Protein AF-A0A5N6F9N6-F1 (afdb_monomer_lite)

Secondary structure (DSSP, 8-state):
---PPP-------------------------------------S--SSPBP-TTPPPPPPPPEEETTEE-HHHHTTS-EE-S---HHHH-PPPTT-EEPHHHHHHHHHHS-HHHHHHH-TTTS-TTS--

Radius of gyration: 28.84 Å; chains: 1; bounding box: 57×49×78 Å

Sequence (129 aa):
MLQLYENEYVEKDTHSETTAESDDEVDVDRKFRDTTELHGSTPNNSPYDIWKRGDPEGEDLKTLGRGQVDRGTIAKWKVAVKVQDPKIYGWPPKNTRLSDEWVVMAILYFNTKDRANRWPADFELNGNI

pLDDT: mean 74.4, std 22.23, range [34.75, 96.62]

Structure (mmCIF, N/CA/C/O backbone):
data_AF-A0A5N6F9N6-F1
#
_entry.id   AF-A0A5N6F9N6-F1
#
loop_
_atom_site.group_PDB
_atom_site.id
_atom_site.type_symbol
_atom_site.label_atom_id
_atom_site.label_alt_id
_atom_site.label_comp_id
_atom_site.label_asym_id
_atom_site.label_entity_id
_atom_site.label_seq_id
_atom_site.pdbx_PDB_ins_code
_atom_site.Cartn_x
_atom_site.Cartn_y
_atom_site.Cartn_z
_atom_site.occupancy
_atom_site.B_iso_or_equiv
_atom_site.auth_seq_id
_atom_site.auth_comp_id
_atom_site.auth_asym_id
_atom_site.auth_atom_id
_atom_site.pdbx_PDB_model_num
ATOM 1 N N . MET A 1 1 ? -45.394 25.417 28.282 1.00 40.88 1 MET A N 1
ATOM 2 C CA . MET A 1 1 ? -45.415 24.903 29.665 1.00 40.88 1 MET A CA 1
ATOM 3 C C . MET A 1 1 ? -45.466 23.391 29.591 1.00 40.88 1 MET A C 1
ATOM 5 O O . MET A 1 1 ? -46.435 22.865 29.066 1.00 40.88 1 MET A O 1
ATOM 9 N N . LEU A 1 2 ? -44.384 22.731 30.001 1.00 41.50 2 LEU A N 1
ATOM 10 C CA . LEU A 1 2 ? -44.249 21.276 30.074 1.00 41.50 2 LEU A CA 1
ATOM 11 C C . LEU A 1 2 ? -44.557 20.870 31.518 1.00 41.50 2 LEU A C 1
ATOM 13 O O . LEU A 1 2 ? -43.920 21.394 32.428 1.00 41.50 2 LEU A O 1
ATOM 17 N N . GLN A 1 3 ? -45.541 19.998 31.723 1.00 45.44 3 GLN A N 1
ATOM 18 C CA . GLN A 1 3 ? -45.805 19.393 33.027 1.00 45.44 3 GLN A CA 1
ATOM 19 C C . GLN A 1 3 ? -45.143 18.015 33.063 1.00 45.44 3 GLN A C 1
ATOM 21 O O . GLN A 1 3 ? -45.452 17.138 32.258 1.00 45.44 3 GLN A O 1
ATOM 26 N N . LEU A 1 4 ? -44.171 17.899 33.964 1.00 43.47 4 LEU A N 1
ATOM 27 C CA . LEU A 1 4 ? -43.468 16.683 34.349 1.00 43.47 4 LEU A CA 1
ATOM 28 C C . LEU A 1 4 ? -44.418 15.831 35.200 1.00 43.47 4 LEU A C 1
ATOM 30 O O . LEU A 1 4 ? -45.056 16.362 36.105 1.00 43.47 4 LEU A O 1
ATOM 34 N N . TYR A 1 5 ? -44.514 14.535 34.905 1.00 46.66 5 TYR A N 1
ATOM 35 C CA . TYR A 1 5 ? -45.173 13.564 35.776 1.00 46.66 5 TYR A CA 1
ATOM 36 C C . TYR A 1 5 ? -44.115 12.892 36.651 1.00 46.66 5 TYR A C 1
ATOM 38 O O . TYR A 1 5 ? -43.207 12.228 36.149 1.00 46.66 5 TYR A O 1
ATOM 46 N N . GLU A 1 6 ? -44.239 13.121 37.954 1.00 49.06 6 GLU A N 1
ATOM 47 C CA . GLU A 1 6 ? -43.503 12.463 39.028 1.00 49.06 6 GLU A CA 1
ATOM 48 C C . GLU A 1 6 ? -44.062 11.048 39.232 1.00 49.06 6 GLU A C 1
ATOM 50 O O . GLU A 1 6 ? -45.274 10.859 39.337 1.00 49.06 6 GLU A O 1
ATOM 55 N N . ASN A 1 7 ? -43.173 10.055 39.280 1.0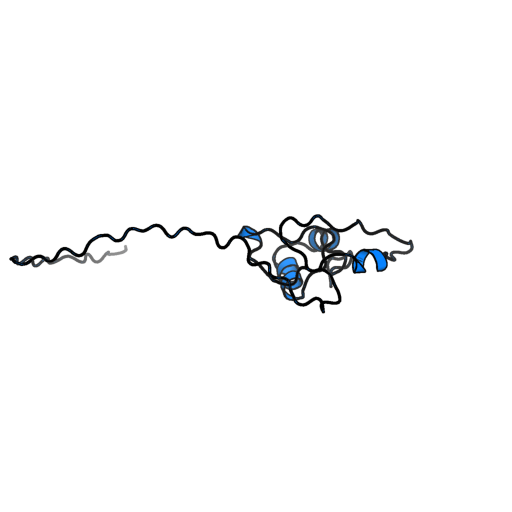0 39.19 7 ASN A N 1
ATOM 56 C CA . ASN A 1 7 ? -43.478 8.701 39.729 1.00 39.19 7 ASN A CA 1
ATOM 57 C C . ASN A 1 7 ? -42.859 8.526 41.115 1.00 39.19 7 ASN A C 1
ATOM 59 O O . ASN A 1 7 ? -41.638 8.582 41.255 1.00 39.19 7 ASN A O 1
ATOM 63 N N . GLU A 1 8 ? -43.698 8.285 42.114 1.00 41.84 8 GLU A N 1
ATOM 64 C CA . GLU A 1 8 ? -43.299 7.983 43.485 1.00 41.84 8 GLU A CA 1
ATOM 65 C C . GLU A 1 8 ? -44.156 6.810 44.008 1.00 41.84 8 GLU A C 1
ATOM 67 O O . GLU A 1 8 ? -45.267 6.598 43.514 1.00 41.84 8 GLU A O 1
ATOM 72 N N . TYR A 1 9 ? -43.636 6.110 45.027 1.00 37.31 9 TYR A N 1
ATOM 73 C CA . TYR A 1 9 ? -44.216 5.016 45.840 1.00 37.31 9 TYR A CA 1
ATOM 74 C C . TYR A 1 9 ? -44.044 3.576 45.273 1.00 37.31 9 TYR A C 1
ATOM 76 O O . TYR A 1 9 ? -44.383 3.317 44.127 1.00 37.31 9 TYR A O 1
ATOM 84 N N . VAL A 1 10 ? -43.560 2.539 45.987 1.00 43.00 10 VAL A N 1
ATOM 85 C CA . VAL A 1 10 ? -43.284 2.299 47.426 1.00 43.00 10 VAL A CA 1
ATOM 86 C C . VAL A 1 10 ? -42.362 1.082 47.609 1.00 43.00 10 VAL A C 1
ATOM 88 O O . VAL A 1 10 ? -42.544 0.059 46.950 1.00 43.00 10 VAL A O 1
ATOM 91 N N . GLU A 1 11 ? -41.433 1.191 48.561 1.00 44.66 11 GLU A N 1
ATOM 92 C CA . GLU A 1 11 ? -40.624 0.111 49.142 1.00 44.66 11 GLU A CA 1
ATOM 93 C C . GLU A 1 11 ? -41.482 -0.904 49.915 1.00 44.66 11 GLU A C 1
ATOM 95 O O . GLU A 1 11 ? -42.393 -0.540 50.661 1.00 44.66 11 GLU A O 1
ATOM 100 N N . LYS A 1 12 ? -41.149 -2.193 49.810 1.00 46.16 12 LYS A N 1
ATOM 101 C CA . LYS A 1 12 ? -41.534 -3.185 50.818 1.00 46.16 12 LYS A CA 1
ATOM 102 C C . LYS A 1 12 ? -40.319 -4.006 51.214 1.00 46.16 12 LYS A C 1
ATOM 104 O O . LYS A 1 12 ? -39.961 -4.961 50.531 1.00 46.16 12 LYS A O 1
ATOM 109 N N . ASP A 1 13 ? -39.751 -3.624 52.349 1.00 40.28 13 ASP A N 1
ATOM 110 C CA . ASP A 1 13 ? -38.926 -4.475 53.191 1.00 40.28 13 ASP A CA 1
ATOM 111 C C . ASP A 1 13 ? -39.803 -5.472 53.953 1.00 40.28 13 ASP A C 1
ATOM 113 O O . ASP A 1 13 ? -40.758 -5.087 54.630 1.00 40.28 13 ASP A O 1
ATOM 117 N N . THR A 1 14 ? -39.416 -6.745 53.916 1.00 46.00 14 THR A N 1
ATOM 118 C CA . THR A 1 14 ? -39.601 -7.680 55.033 1.00 46.00 14 THR A CA 1
ATOM 119 C C . THR A 1 14 ? -38.411 -8.639 55.067 1.00 46.00 14 THR A C 1
ATOM 121 O O . THR A 1 14 ? -38.261 -9.477 54.179 1.00 46.00 14 THR A O 1
ATOM 124 N N . HIS A 1 15 ? -37.583 -8.480 56.105 1.00 34.78 15 HIS A N 1
ATOM 125 C CA . HIS A 1 15 ? -36.636 -9.456 56.667 1.00 34.78 15 HIS A CA 1
ATOM 126 C C . HIS A 1 15 ? -37.362 -10.787 57.029 1.00 34.78 15 HIS A C 1
ATOM 128 O O . HIS A 1 15 ? -38.586 -10.788 57.144 1.00 34.78 15 HIS A O 1
ATOM 134 N N . SER A 1 16 ? -36.744 -11.965 57.208 1.00 38.62 16 SER A N 1
ATOM 135 C CA . SER A 1 16 ? -35.456 -12.291 57.842 1.00 38.62 16 SER A CA 1
ATOM 136 C C . SER A 1 16 ? -34.986 -13.725 57.497 1.00 38.62 16 SER A C 1
ATOM 138 O O . SER A 1 16 ? -35.833 -14.582 57.266 1.00 38.62 16 SER A O 1
ATOM 140 N N . GLU A 1 17 ? -33.654 -13.933 57.536 1.00 36.09 17 GLU A N 1
ATOM 141 C CA . GLU A 1 17 ? -32.869 -15.007 58.218 1.00 36.09 17 GLU A CA 1
ATOM 142 C C . GLU A 1 17 ? -33.281 -16.494 58.101 1.00 36.09 17 GLU A C 1
ATOM 144 O O . GLU A 1 17 ? -34.451 -16.829 58.186 1.00 36.09 17 GLU A O 1
ATOM 149 N N . THR A 1 18 ? -32.428 -17.526 58.056 1.00 34.75 18 THR A N 1
ATOM 150 C CA . THR A 1 18 ? -30.968 -17.805 58.116 1.00 34.75 18 THR A CA 1
ATOM 151 C C . THR A 1 18 ? -30.894 -19.338 57.851 1.00 34.75 18 THR A C 1
ATOM 153 O O . THR A 1 18 ? -31.855 -20.048 58.149 1.00 34.75 18 THR A O 1
ATOM 156 N N . THR A 1 19 ? -29.901 -19.968 57.212 1.00 35.06 19 THR A N 1
ATOM 157 C CA . THR A 1 19 ? -28.663 -20.523 57.811 1.00 35.06 19 THR A CA 1
ATOM 158 C C . THR A 1 19 ? -27.996 -21.479 56.803 1.00 35.06 19 THR A C 1
ATOM 160 O O . THR A 1 19 ? -28.702 -22.114 56.023 1.00 35.06 19 THR A O 1
ATOM 163 N N . ALA A 1 20 ? -26.682 -21.667 56.981 1.00 43.69 20 ALA A N 1
ATOM 164 C CA . ALA A 1 20 ? -25.835 -22.806 56.589 1.00 43.69 20 ALA A CA 1
ATOM 165 C C . ALA A 1 20 ? -24.995 -22.659 55.304 1.00 43.69 20 ALA A C 1
ATOM 167 O O . ALA A 1 20 ? -25.372 -23.083 54.218 1.00 43.69 20 ALA A O 1
ATOM 168 N N . GLU A 1 21 ? -23.835 -22.023 55.502 1.00 47.19 21 GLU A N 1
ATOM 169 C CA . GLU A 1 21 ? -22.488 -22.555 55.228 1.00 47.19 21 GLU A CA 1
ATOM 170 C C . GLU A 1 21 ? -22.359 -23.722 54.234 1.00 47.19 21 GLU A C 1
ATOM 172 O O . GLU A 1 21 ? -22.742 -24.855 54.520 1.00 47.19 21 GLU A O 1
ATOM 177 N N . SER A 1 22 ? -21.628 -23.463 53.151 1.00 44.75 22 SER A N 1
ATOM 178 C CA . SER A 1 22 ? -20.565 -24.363 52.704 1.00 44.75 22 SER A CA 1
ATOM 179 C C . SER A 1 22 ? -19.534 -23.552 51.924 1.00 44.75 22 SER A C 1
ATOM 181 O O . SER A 1 22 ? -19.821 -23.042 50.839 1.00 44.75 22 SER A O 1
ATOM 183 N N . ASP A 1 23 ? -18.365 -23.410 52.541 1.00 49.12 23 ASP A N 1
ATOM 184 C CA . ASP A 1 23 ? -17.126 -22.931 51.949 1.00 49.12 23 ASP A CA 1
ATOM 185 C C . ASP A 1 23 ? -16.759 -23.806 50.748 1.00 49.12 23 ASP A C 1
ATOM 187 O O . ASP A 1 23 ? -16.468 -24.989 50.914 1.00 49.12 23 ASP A O 1
ATOM 191 N N . ASP A 1 24 ? -16.738 -23.221 49.554 1.00 51.53 24 ASP A N 1
ATOM 192 C CA . ASP A 1 24 ? -15.972 -23.768 48.441 1.00 51.53 24 ASP A CA 1
ATOM 193 C C . ASP A 1 24 ? -14.906 -22.746 48.065 1.00 51.53 24 ASP A C 1
ATOM 195 O O . ASP A 1 24 ? -15.173 -21.585 47.737 1.00 51.53 24 ASP A O 1
ATOM 199 N N . GLU A 1 25 ? -13.671 -23.199 48.232 1.00 54.19 25 GLU A N 1
ATOM 200 C CA . GLU A 1 25 ? -12.467 -22.406 48.177 1.00 54.19 25 GLU A CA 1
ATOM 201 C C . GLU A 1 25 ? -12.255 -21.708 46.833 1.00 54.19 25 GLU A C 1
ATOM 203 O O . GLU A 1 25 ? -12.583 -22.182 45.744 1.00 54.19 25 GLU A O 1
ATOM 208 N N . VAL A 1 26 ? -11.639 -20.539 46.950 1.00 48.28 26 VAL A N 1
ATOM 209 C CA . VAL A 1 26 ? -11.215 -19.681 45.858 1.00 48.28 26 VAL A CA 1
ATOM 210 C C . VAL A 1 26 ? -10.026 -20.335 45.152 1.00 48.28 26 VAL A C 1
ATOM 212 O O . VAL A 1 26 ? -8.880 -20.139 45.554 1.00 48.28 26 VAL A O 1
ATOM 215 N N . ASP A 1 27 ? -10.270 -21.071 44.069 1.00 46.75 27 ASP A N 1
ATOM 216 C CA . ASP A 1 27 ? -9.188 -21.515 43.182 1.00 46.75 27 ASP A CA 1
ATOM 217 C C . ASP A 1 27 ? -8.821 -20.376 42.213 1.00 46.75 27 ASP A C 1
ATOM 219 O O . ASP A 1 27 ? -9.163 -20.347 41.027 1.00 46.75 27 ASP A O 1
ATOM 223 N N . VAL A 1 28 ? -8.160 -19.352 42.767 1.00 54.00 28 VAL A N 1
ATOM 224 C CA . VAL A 1 28 ? -7.518 -18.263 42.016 1.00 54.00 28 VAL A CA 1
ATOM 225 C C . VAL A 1 28 ? -6.165 -18.754 41.506 1.00 54.00 28 VAL A C 1
ATOM 227 O O . VAL A 1 28 ? -5.131 -18.148 41.788 1.00 54.00 28 VAL A O 1
ATOM 230 N N . ASP A 1 29 ? -6.147 -19.840 40.731 1.00 50.97 29 ASP A N 1
ATOM 231 C CA . ASP A 1 29 ? -4.928 -20.283 40.060 1.00 50.97 29 ASP A CA 1
ATOM 232 C C . ASP A 1 29 ? -4.868 -19.747 38.626 1.00 50.97 29 ASP A C 1
ATOM 234 O O . ASP A 1 29 ? -5.265 -20.339 37.621 1.00 50.97 29 ASP A O 1
ATOM 238 N N . ARG A 1 30 ? -4.376 -18.511 38.571 1.00 53.09 30 ARG A N 1
ATOM 239 C CA . ARG A 1 30 ? -3.374 -18.027 37.620 1.00 53.09 30 ARG A CA 1
ATOM 240 C C . ARG A 1 30 ? -2.960 -19.051 36.548 1.00 53.09 30 ARG A C 1
ATOM 242 O O . ARG A 1 30 ? -1.902 -19.670 36.615 1.00 53.09 30 ARG A O 1
ATOM 249 N N . LYS A 1 31 ? -3.689 -19.063 35.434 1.00 46.69 31 LYS A N 1
ATOM 250 C CA . LYS A 1 31 ? -3.143 -19.507 34.143 1.00 46.69 31 LYS A CA 1
ATOM 251 C C . LYS A 1 31 ? -3.206 -18.398 33.101 1.00 46.69 31 LYS A C 1
ATOM 253 O O . LYS A 1 31 ? -3.676 -18.570 31.986 1.00 46.69 31 LYS A O 1
ATOM 258 N N . PHE A 1 32 ? -2.591 -17.270 33.459 1.00 50.91 32 PHE A N 1
ATOM 259 C CA . PHE A 1 32 ? -1.743 -16.555 32.506 1.00 50.91 32 PHE A CA 1
ATOM 260 C C . PHE A 1 32 ? -0.622 -17.513 32.082 1.00 50.91 32 PHE A C 1
ATOM 262 O O . PHE A 1 32 ? 0.453 -17.546 32.679 1.00 50.91 32 PHE A O 1
ATOM 269 N N . ARG A 1 33 ? -0.898 -18.351 31.086 1.00 47.22 33 ARG A N 1
ATOM 270 C CA . ARG A 1 33 ? 0.140 -18.965 30.267 1.00 47.22 33 ARG A CA 1
ATOM 271 C C . ARG A 1 33 ? -0.069 -18.484 28.848 1.00 47.22 33 ARG A C 1
ATOM 273 O O . ARG A 1 33 ? -1.076 -18.799 28.224 1.00 47.22 33 ARG A O 1
ATOM 280 N N . ASP A 1 34 ? 0.892 -17.672 28.430 1.00 45.03 34 ASP A N 1
ATOM 281 C CA . ASP A 1 34 ? 1.440 -17.615 27.085 1.00 45.03 34 ASP A CA 1
ATOM 282 C C . ASP A 1 34 ? 0.788 -18.574 26.090 1.00 45.03 34 ASP A C 1
ATOM 284 O O . ASP A 1 34 ? 1.041 -19.777 26.083 1.00 45.03 34 ASP A O 1
ATOM 288 N N . THR A 1 35 ? 0.028 -17.993 25.173 1.00 40.44 35 THR A N 1
ATOM 289 C CA . THR A 1 35 ? 0.072 -18.422 23.777 1.00 40.44 35 THR A CA 1
ATOM 290 C C . THR A 1 35 ? 0.794 -17.347 22.974 1.00 40.44 35 THR A C 1
ATOM 292 O O . THR A 1 35 ? 0.268 -16.803 22.003 1.00 40.44 35 THR A O 1
ATOM 295 N N . THR A 1 36 ? 2.004 -16.992 23.408 1.00 50.59 36 THR A N 1
ATOM 296 C CA . THR A 1 36 ? 3.053 -16.702 22.436 1.00 50.59 36 THR A CA 1
ATOM 297 C C . THR A 1 36 ? 3.378 -18.021 21.727 1.00 50.59 36 THR A C 1
ATOM 299 O O . THR A 1 36 ? 3.362 -19.088 22.329 1.00 50.59 36 THR A O 1
ATOM 302 N N . GLU A 1 37 ? 3.597 -17.941 20.417 1.00 49.41 37 GLU A N 1
ATOM 303 C CA . GLU A 1 37 ? 4.010 -19.054 19.552 1.00 49.41 37 GLU A CA 1
ATOM 304 C C . GLU A 1 37 ? 2.932 -20.050 19.099 1.00 49.41 37 GLU A C 1
ATOM 306 O O . GLU A 1 37 ? 3.125 -21.264 19.106 1.00 49.41 37 GLU A O 1
ATOM 311 N N . LEU A 1 38 ? 1.865 -19.548 18.470 1.00 41.72 38 LEU A N 1
ATOM 312 C CA . LEU A 1 38 ? 1.438 -20.235 17.249 1.00 41.72 38 LEU A CA 1
ATOM 313 C C . LEU A 1 38 ? 2.420 -19.860 16.138 1.00 41.72 38 LEU A C 1
ATOM 315 O O . LEU A 1 38 ? 2.235 -18.885 15.406 1.00 41.72 38 LEU A O 1
ATOM 319 N N . HIS A 1 39 ? 3.474 -20.673 16.035 1.00 45.53 39 HIS A N 1
ATOM 320 C CA . HIS A 1 39 ? 4.170 -20.969 14.788 1.00 45.53 39 HIS A CA 1
ATOM 321 C C . HIS A 1 39 ? 3.130 -21.429 13.754 1.00 45.53 39 HIS A C 1
ATOM 323 O O . HIS A 1 39 ? 2.936 -22.611 13.487 1.00 45.53 39 HIS A O 1
ATOM 329 N N . GLY A 1 40 ? 2.418 -20.464 13.176 1.00 40.69 40 GLY A N 1
ATOM 330 C CA . GLY A 1 40 ? 1.648 -20.639 11.961 1.00 40.69 40 GLY A CA 1
ATOM 331 C C . GLY A 1 40 ? 2.618 -20.696 10.796 1.00 40.69 40 GLY A C 1
ATOM 332 O O . GLY A 1 40 ? 2.708 -19.746 10.015 1.00 40.69 40 GLY A O 1
ATOM 333 N N . SER A 1 41 ? 3.364 -21.796 10.703 1.00 51.38 41 SER A N 1
ATOM 334 C CA . SER A 1 41 ? 3.948 -22.265 9.453 1.00 51.38 41 SER A CA 1
ATOM 335 C C . SER A 1 41 ? 2.773 -22.511 8.515 1.00 51.38 41 SER A C 1
ATOM 337 O O . SER A 1 41 ? 2.150 -23.570 8.522 1.00 51.38 41 SER A O 1
ATOM 339 N N . THR A 1 42 ? 2.373 -21.468 7.794 1.00 52.12 42 THR A N 1
ATOM 340 C CA . THR A 1 42 ? 1.359 -21.578 6.751 1.00 52.12 42 THR A CA 1
ATOM 341 C C . THR A 1 42 ? 1.906 -22.569 5.722 1.00 52.12 42 THR A C 1
ATOM 343 O O . THR A 1 42 ? 3.093 -22.483 5.403 1.00 52.12 42 THR A O 1
ATOM 346 N N . PRO A 1 43 ? 1.121 -23.536 5.219 1.00 46.56 43 PRO A N 1
ATOM 347 C CA . PRO A 1 43 ? 1.600 -24.409 4.155 1.00 46.56 43 PRO A CA 1
ATOM 348 C C . PRO A 1 43 ? 2.031 -23.537 2.964 1.00 46.56 43 PRO A C 1
ATOM 350 O O . PRO A 1 43 ? 1.249 -22.730 2.464 1.00 46.56 43 PRO A O 1
ATOM 353 N N . ASN A 1 44 ? 3.302 -23.674 2.574 1.00 49.25 44 ASN A N 1
ATOM 354 C CA . ASN A 1 44 ? 4.070 -22.855 1.625 1.00 49.25 44 ASN A CA 1
ATOM 355 C C . ASN A 1 44 ? 3.580 -22.931 0.157 1.00 49.25 44 ASN A C 1
ATOM 357 O O . ASN A 1 44 ? 4.387 -23.120 -0.747 1.00 49.25 44 ASN A O 1
ATOM 361 N N . ASN A 1 45 ? 2.279 -22.792 -0.105 1.00 58.22 45 ASN A N 1
ATOM 362 C CA . ASN A 1 45 ? 1.721 -22.786 -1.466 1.00 58.22 45 ASN A CA 1
ATOM 363 C C . ASN A 1 45 ? 1.147 -21.427 -1.894 1.00 58.22 45 ASN A C 1
ATOM 365 O O . ASN A 1 45 ? 0.533 -21.327 -2.955 1.00 58.22 45 ASN A O 1
ATOM 369 N N . SER A 1 46 ? 1.341 -20.373 -1.098 1.00 58.81 46 SER A N 1
ATOM 370 C CA . SER A 1 46 ? 1.019 -19.019 -1.545 1.00 58.81 46 SER A CA 1
ATOM 371 C C . SER A 1 46 ? 2.074 -18.569 -2.564 1.00 58.81 46 SER A C 1
ATOM 373 O O . SER A 1 46 ? 3.259 -18.610 -2.237 1.00 58.81 46 SER A O 1
ATOM 375 N N . PRO A 1 47 ? 1.700 -18.108 -3.774 1.00 82.06 47 PRO A N 1
ATOM 376 C CA . PRO A 1 47 ? 2.659 -17.619 -4.770 1.00 82.06 47 PRO A CA 1
ATOM 377 C C . PRO A 1 47 ? 3.326 -16.290 -4.367 1.00 82.06 47 PRO A C 1
ATOM 379 O O . PRO A 1 47 ? 4.059 -15.697 -5.155 1.00 82.06 47 PRO A O 1
ATOM 382 N N . TYR A 1 48 ? 3.040 -15.798 -3.163 1.00 85.12 48 TYR A N 1
ATOM 383 C CA . TYR A 1 48 ? 3.529 -14.548 -2.605 1.00 85.12 48 TYR A CA 1
ATOM 384 C C . TYR A 1 48 ? 3.749 -14.669 -1.097 1.00 85.12 48 TYR A C 1
ATOM 386 O O . TYR A 1 48 ? 3.034 -15.403 -0.402 1.00 85.12 48 TYR A O 1
ATOM 394 N N . ASP A 1 49 ? 4.690 -13.872 -0.595 1.00 92.19 49 ASP A N 1
ATOM 395 C CA . ASP A 1 49 ? 4.942 -13.715 0.832 1.00 92.19 49 ASP A CA 1
ATOM 396 C C . ASP A 1 49 ? 3.825 -12.904 1.492 1.00 92.19 49 ASP A C 1
ATOM 398 O O . ASP A 1 49 ? 3.373 -11.883 0.974 1.00 92.19 49 ASP A O 1
ATOM 402 N N . ILE A 1 50 ? 3.379 -13.346 2.665 1.00 93.69 50 ILE A N 1
ATOM 403 C CA . ILE A 1 50 ? 2.310 -12.682 3.416 1.00 93.69 50 ILE A CA 1
ATOM 404 C C . ILE A 1 50 ? 2.922 -11.652 4.368 1.00 93.69 50 ILE A C 1
ATOM 406 O O . ILE A 1 50 ? 3.866 -11.955 5.102 1.00 93.69 50 ILE A O 1
ATOM 410 N N . TRP A 1 51 ? 2.357 -10.445 4.379 1.00 93.56 51 TRP A N 1
ATOM 411 C CA . TRP A 1 51 ? 2.718 -9.387 5.317 1.00 93.56 51 TRP A CA 1
ATOM 412 C C . TRP A 1 51 ? 2.291 -9.743 6.746 1.00 93.56 51 TRP A C 1
ATOM 414 O O . TRP A 1 51 ? 1.172 -10.207 6.986 1.00 93.56 51 TRP A O 1
ATOM 424 N N . LYS A 1 52 ? 3.182 -9.491 7.703 1.00 91.50 52 LYS A N 1
ATOM 425 C CA . LYS A 1 52 ? 2.970 -9.653 9.142 1.00 91.50 52 LYS A CA 1
ATOM 426 C C . LYS A 1 52 ? 3.312 -8.356 9.866 1.00 91.50 52 LYS A C 1
ATOM 428 O O . LYS A 1 52 ? 4.102 -7.537 9.407 1.00 91.50 52 LYS A O 1
ATOM 433 N N . ARG A 1 53 ? 2.732 -8.166 11.050 1.00 88.31 53 ARG A N 1
ATOM 434 C CA . ARG A 1 53 ? 3.011 -6.982 11.868 1.00 88.31 53 ARG A CA 1
ATOM 435 C C . ARG A 1 53 ? 4.501 -6.888 12.198 1.00 88.31 53 ARG A C 1
ATOM 437 O O . ARG A 1 53 ? 5.101 -7.873 12.613 1.00 88.31 53 ARG A O 1
ATOM 444 N N . GLY A 1 54 ? 5.050 -5.685 12.060 1.00 87.94 54 GLY A N 1
ATOM 445 C CA . GLY A 1 54 ? 6.474 -5.420 12.258 1.00 87.94 54 GLY A CA 1
ATOM 446 C C . GLY A 1 54 ? 7.323 -5.670 11.013 1.00 87.94 54 GLY A C 1
ATOM 447 O O . GLY A 1 54 ? 8.496 -5.307 11.022 1.00 87.94 54 GLY A O 1
ATOM 448 N N . ASP A 1 55 ? 6.749 -6.228 9.941 1.00 91.06 55 ASP A N 1
ATOM 449 C CA . ASP A 1 55 ? 7.436 -6.273 8.656 1.00 91.06 55 ASP A CA 1
ATOM 450 C C . ASP A 1 55 ? 7.710 -4.852 8.142 1.00 91.06 55 ASP A C 1
ATOM 452 O O . ASP A 1 55 ? 6.855 -3.969 8.295 1.00 91.06 55 ASP A O 1
ATOM 456 N N . PRO A 1 56 ? 8.882 -4.629 7.523 1.00 94.06 56 PRO A N 1
ATOM 457 C CA . PRO A 1 56 ? 9.232 -3.338 6.955 1.00 94.06 56 PRO A CA 1
ATOM 458 C C . PRO A 1 56 ? 8.414 -3.035 5.694 1.00 94.06 56 PRO A C 1
ATOM 460 O O . PRO A 1 56 ? 7.744 -3.900 5.127 1.00 94.06 56 PRO A O 1
ATOM 463 N N . GLU A 1 57 ? 8.520 -1.789 5.239 1.00 95.19 57 GLU A N 1
ATOM 464 C CA . GLU A 1 57 ? 8.033 -1.372 3.924 1.00 95.19 57 GLU A CA 1
ATOM 465 C C . GLU A 1 57 ? 8.778 -2.119 2.805 1.00 95.19 57 GLU A C 1
ATOM 467 O O . GLU A 1 57 ? 9.960 -2.454 2.937 1.00 95.19 57 GLU A O 1
ATOM 472 N N . GLY A 1 58 ? 8.088 -2.380 1.693 1.00 93.31 58 GLY A N 1
ATOM 473 C CA . GLY A 1 58 ? 8.719 -2.917 0.487 1.00 93.31 58 GLY A CA 1
ATOM 474 C C . GLY A 1 58 ? 9.685 -1.919 -0.166 1.00 93.31 58 GLY A C 1
ATOM 475 O O . GLY A 1 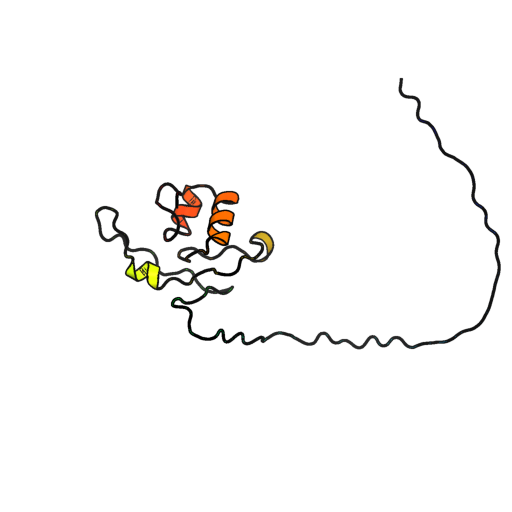58 ? 9.624 -0.716 0.091 1.00 93.31 58 GLY A O 1
ATOM 476 N N . GLU A 1 59 ? 10.564 -2.411 -1.048 1.00 93.38 59 GLU A N 1
ATOM 477 C CA . GLU A 1 59 ? 11.469 -1.553 -1.834 1.00 93.38 59 GLU A CA 1
ATOM 478 C C . GLU A 1 59 ? 10.669 -0.520 -2.638 1.00 93.38 59 GLU A C 1
ATOM 480 O O . GLU A 1 59 ? 9.647 -0.861 -3.230 1.00 93.38 59 GLU A O 1
ATOM 485 N N . ASP A 1 60 ? 11.137 0.728 -2.680 1.00 91.19 60 ASP A N 1
ATOM 486 C CA . ASP A 1 60 ? 10.485 1.780 -3.454 1.00 91.19 60 ASP A CA 1
ATOM 487 C C . ASP A 1 60 ? 10.437 1.461 -4.953 1.00 91.19 60 ASP A C 1
ATOM 489 O O . ASP A 1 60 ? 11.388 0.960 -5.559 1.00 91.19 60 ASP A O 1
ATOM 493 N N . LEU A 1 61 ? 9.313 1.822 -5.571 1.00 87.12 61 LEU A N 1
ATOM 494 C CA . LEU A 1 61 ? 9.121 1.675 -7.005 1.00 87.12 61 LEU A CA 1
ATOM 495 C C . LEU A 1 61 ? 10.122 2.508 -7.799 1.00 87.12 61 LEU A C 1
ATOM 497 O O . LEU A 1 61 ? 10.191 3.731 -7.674 1.00 87.12 61 LEU A O 1
ATOM 501 N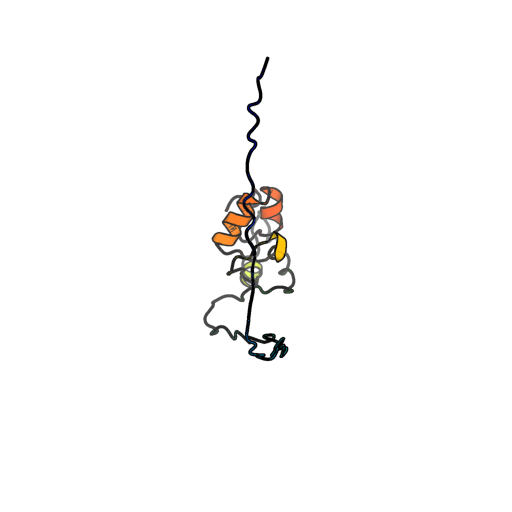 N . LYS A 1 62 ? 10.822 1.838 -8.713 1.00 83.19 62 LYS A N 1
ATOM 502 C CA . LYS A 1 62 ? 11.611 2.498 -9.751 1.00 83.19 62 LYS A CA 1
ATOM 503 C C . LYS A 1 62 ? 10.721 2.782 -10.954 1.00 83.19 62 LYS A C 1
ATOM 505 O O . LYS A 1 62 ? 10.104 1.878 -11.522 1.00 83.19 62 LYS A O 1
ATOM 510 N N . THR A 1 63 ? 10.677 4.044 -11.363 1.00 78.56 63 THR A N 1
ATOM 511 C CA . THR A 1 63 ? 10.014 4.455 -12.602 1.00 78.56 63 THR A CA 1
ATOM 512 C C . THR A 1 63 ? 10.935 4.139 -13.776 1.00 78.56 63 THR A C 1
ATOM 514 O O . THR A 1 63 ? 12.029 4.691 -13.875 1.00 78.56 63 THR A O 1
ATOM 517 N N . LEU A 1 64 ? 10.494 3.270 -14.685 1.00 77.69 64 LEU A N 1
ATOM 518 C CA . LEU A 1 64 ? 11.280 2.814 -15.842 1.00 77.69 64 LEU A CA 1
ATOM 519 C C . LEU A 1 64 ? 11.217 3.791 -17.039 1.00 77.69 64 LEU A C 1
ATOM 521 O O . LEU A 1 64 ? 11.812 3.542 -18.083 1.00 77.69 64 LEU A O 1
ATOM 525 N N . GLY A 1 65 ? 10.521 4.924 -16.881 1.00 73.69 65 GLY A N 1
ATOM 526 C CA . GLY A 1 65 ? 10.274 5.931 -17.920 1.00 73.69 65 GLY A CA 1
ATOM 527 C C . GLY A 1 65 ? 8.875 5.816 -18.540 1.00 73.69 65 GLY A C 1
ATOM 528 O O . GLY A 1 65 ? 8.221 4.784 -18.439 1.00 73.69 65 GLY A O 1
ATOM 529 N N . ARG A 1 66 ? 8.370 6.906 -19.144 1.00 73.94 66 ARG A N 1
ATOM 530 C CA . ARG A 1 66 ? 7.017 6.993 -19.756 1.00 73.94 66 ARG A CA 1
ATOM 531 C C . ARG A 1 66 ? 5.859 6.524 -18.849 1.00 73.94 66 ARG A C 1
ATOM 533 O O . ARG A 1 66 ? 4.861 6.012 -19.339 1.00 73.94 66 ARG A O 1
ATOM 540 N N . GLY A 1 67 ? 5.998 6.680 -17.531 1.00 68.19 67 GLY A N 1
ATOM 541 C CA . GLY A 1 67 ? 4.992 6.230 -16.562 1.00 68.19 67 GLY A CA 1
ATOM 542 C C . GLY A 1 67 ? 4.947 4.714 -16.339 1.00 68.19 67 GLY A C 1
ATOM 543 O O . GLY A 1 67 ? 4.066 4.243 -15.627 1.00 68.19 67 GLY A O 1
ATOM 544 N N . GLN A 1 68 ? 5.879 3.938 -16.904 1.00 73.50 68 GLN A N 1
ATOM 545 C CA . GLN A 1 68 ? 6.002 2.516 -16.590 1.00 73.50 68 GLN A CA 1
ATOM 546 C C . GLN A 1 68 ? 6.647 2.323 -15.215 1.00 73.50 68 GLN A C 1
ATOM 548 O O . GLN A 1 68 ? 7.660 2.947 -14.889 1.00 73.50 68 GLN A O 1
ATOM 553 N N . VAL A 1 69 ? 6.060 1.425 -14.429 1.00 79.56 69 VAL A N 1
ATOM 554 C CA . VAL A 1 69 ? 6.553 1.019 -13.110 1.00 79.56 69 VAL A CA 1
ATOM 555 C C . VAL A 1 69 ? 7.215 -0.352 -13.186 1.00 79.56 69 VAL A C 1
ATOM 557 O O . VAL A 1 69 ? 6.787 -1.217 -13.958 1.00 79.56 69 VAL A O 1
ATOM 560 N N . ASP A 1 70 ? 8.255 -0.558 -12.381 1.00 85.88 70 ASP A N 1
ATOM 561 C CA . ASP A 1 70 ? 8.908 -1.859 -12.265 1.00 85.88 70 ASP A CA 1
ATOM 562 C C . ASP A 1 70 ? 8.010 -2.888 -11.559 1.00 85.88 70 ASP A C 1
ATOM 564 O O . ASP A 1 70 ? 7.980 -3.010 -10.331 1.00 85.88 70 ASP A O 1
ATOM 568 N N . ARG A 1 71 ? 7.297 -3.682 -12.363 1.00 85.50 71 ARG A N 1
ATOM 569 C CA . ARG A 1 71 ? 6.445 -4.775 -11.875 1.00 85.50 71 ARG A CA 1
ATOM 570 C C . ARG A 1 71 ? 7.234 -5.889 -11.183 1.00 85.50 71 ARG A C 1
ATOM 572 O O . ARG A 1 71 ? 6.660 -6.595 -10.357 1.00 85.50 71 ARG A O 1
ATOM 579 N N . GLY A 1 72 ? 8.524 -6.046 -11.488 1.00 88.69 72 GLY A N 1
ATOM 580 C CA . GLY A 1 72 ? 9.384 -7.020 -10.816 1.00 88.69 72 GLY A CA 1
ATOM 581 C C . GLY A 1 72 ? 9.635 -6.652 -9.355 1.00 88.69 72 GLY A C 1
ATOM 582 O O . GLY A 1 72 ? 9.731 -7.540 -8.510 1.00 88.69 72 GLY A O 1
ATOM 583 N N . THR A 1 73 ? 9.681 -5.355 -9.044 1.00 90.69 73 THR A N 1
ATOM 584 C CA . THR A 1 73 ? 9.748 -4.865 -7.662 1.00 90.69 73 THR A CA 1
ATOM 585 C C . THR A 1 73 ? 8.421 -5.096 -6.936 1.00 90.69 73 THR A C 1
ATOM 587 O O . THR A 1 73 ? 8.425 -5.685 -5.857 1.00 90.69 73 THR A O 1
ATOM 590 N N . ILE A 1 74 ? 7.283 -4.773 -7.565 1.00 90.75 74 ILE A N 1
ATOM 591 C CA . ILE A 1 74 ? 5.944 -5.014 -6.985 1.00 90.75 74 ILE A CA 1
ATOM 592 C C . ILE A 1 74 ? 5.728 -6.494 -6.651 1.00 90.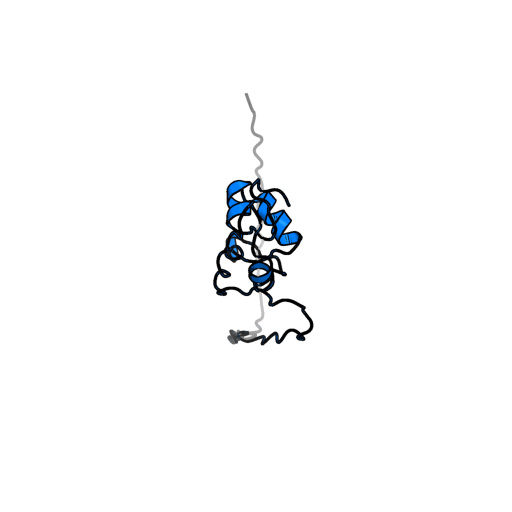75 74 ILE A C 1
ATOM 594 O O . ILE A 1 74 ? 5.176 -6.824 -5.605 1.00 90.75 74 ILE A O 1
ATOM 598 N N . ALA A 1 75 ? 6.170 -7.405 -7.521 1.00 90.31 75 ALA A N 1
ATOM 599 C CA . ALA A 1 75 ? 5.991 -8.842 -7.319 1.00 90.31 75 ALA A CA 1
ATOM 600 C C . ALA A 1 75 ? 6.692 -9.382 -6.057 1.00 90.31 75 ALA A C 1
ATOM 602 O O . ALA A 1 75 ? 6.278 -10.417 -5.541 1.00 90.31 75 ALA A O 1
ATOM 603 N N . LYS A 1 76 ? 7.723 -8.687 -5.558 1.00 91.81 76 LYS A N 1
ATOM 604 C CA . LYS A 1 76 ? 8.458 -9.052 -4.334 1.00 91.81 76 LYS A CA 1
ATOM 605 C C . LYS A 1 76 ? 7.827 -8.482 -3.067 1.00 91.81 76 LYS A C 1
ATOM 607 O O . LYS A 1 76 ? 8.222 -8.863 -1.968 1.00 91.81 76 LYS A O 1
ATOM 612 N N . TRP A 1 77 ? 6.902 -7.534 -3.196 1.00 94.62 77 TRP A N 1
ATOM 613 C CA . TRP A 1 77 ? 6.229 -6.964 -2.042 1.00 94.62 77 TRP A CA 1
ATOM 614 C C . TRP A 1 77 ? 5.319 -7.992 -1.390 1.00 94.62 77 TRP A C 1
ATOM 616 O O . TRP A 1 77 ? 4.613 -8.750 -2.061 1.00 94.62 77 TRP A O 1
ATOM 626 N N . LYS A 1 78 ? 5.319 -7.976 -0.058 1.00 95.94 78 LYS A N 1
ATOM 627 C CA . LYS A 1 78 ? 4.438 -8.823 0.735 1.00 95.94 78 LYS A CA 1
ATOM 628 C C . LYS A 1 78 ? 2.977 -8.435 0.512 1.00 95.94 78 LYS A C 1
ATOM 630 O O . LYS A 1 78 ? 2.669 -7.281 0.208 1.00 95.94 78 LYS A O 1
ATOM 635 N N . VAL A 1 79 ? 2.079 -9.397 0.695 1.00 95.94 79 VAL A N 1
ATOM 636 C CA . VAL A 1 79 ? 0.634 -9.214 0.530 1.00 95.94 79 VAL A CA 1
ATOM 637 C C . VAL A 1 79 ? -0.052 -9.193 1.893 1.00 95.94 79 VAL A C 1
ATOM 639 O O . VAL A 1 79 ? 0.071 -10.135 2.681 1.00 95.94 79 VAL A O 1
ATOM 642 N N . ALA A 1 80 ? -0.798 -8.133 2.182 1.00 95.69 80 ALA A N 1
ATOM 643 C CA . ALA A 1 80 ? -1.679 -8.044 3.335 1.00 95.69 80 ALA A CA 1
ATOM 644 C C . ALA A 1 80 ? -2.980 -8.798 3.033 1.00 95.69 80 ALA A C 1
ATOM 646 O O . ALA A 1 80 ? -3.846 -8.295 2.329 1.00 95.69 80 ALA A O 1
ATOM 647 N N . VAL A 1 81 ? -3.097 -10.024 3.550 1.00 93.25 81 VAL A N 1
ATOM 648 C CA . VAL A 1 81 ? -4.236 -10.913 3.252 1.00 93.25 81 VAL A CA 1
ATOM 649 C C . VAL A 1 81 ? -5.365 -10.763 4.270 1.00 93.25 81 VAL A C 1
ATOM 651 O O . VAL A 1 81 ? -6.524 -10.615 3.912 1.00 93.25 81 VAL A O 1
ATOM 654 N N . LYS A 1 82 ? -5.048 -10.820 5.567 1.00 89.62 82 LYS A N 1
ATOM 655 C CA . LYS A 1 82 ? -6.064 -10.796 6.625 1.00 89.62 82 LYS A CA 1
ATOM 656 C C . LYS A 1 82 ? -6.334 -9.361 7.060 1.00 89.62 82 LYS A C 1
ATOM 658 O O . LYS A 1 82 ? -5.411 -8.683 7.516 1.00 89.62 82 LYS A O 1
ATOM 663 N N . VAL A 1 83 ? -7.585 -8.919 6.969 1.00 89.12 83 VAL A N 1
ATOM 664 C CA . VAL A 1 83 ? -7.998 -7.623 7.522 1.00 89.12 83 VAL A CA 1
ATOM 665 C C . VAL A 1 83 ? -8.029 -7.683 9.043 1.00 89.12 83 VAL A C 1
ATOM 667 O O . VAL A 1 83 ? -8.506 -8.640 9.654 1.00 89.12 83 VAL A O 1
ATOM 670 N N . GLN A 1 84 ? -7.489 -6.636 9.650 1.00 87.50 84 GLN A N 1
ATOM 671 C CA . GLN A 1 84 ? -7.501 -6.371 11.084 1.00 87.50 84 GLN A CA 1
ATOM 672 C C . GLN A 1 84 ? -7.927 -4.913 11.286 1.00 87.50 84 GLN A C 1
ATOM 674 O O . GLN A 1 84 ? -7.741 -4.101 10.382 1.00 87.50 84 GLN A O 1
ATOM 679 N N . ASP A 1 85 ? -8.481 -4.574 12.455 1.00 87.44 85 ASP A N 1
ATOM 680 C CA . ASP A 1 85 ? -8.857 -3.188 12.759 1.00 87.44 85 ASP A CA 1
ATOM 681 C C . ASP A 1 85 ? -7.623 -2.267 12.663 1.00 87.44 85 ASP A C 1
ATOM 683 O O . ASP A 1 85 ? -6.707 -2.386 13.490 1.00 87.44 85 ASP A O 1
ATOM 687 N N . PRO A 1 86 ? -7.574 -1.332 11.695 1.00 88.88 86 PRO A N 1
ATOM 688 C CA . PRO A 1 86 ? -6.402 -0.492 11.493 1.00 88.88 86 PRO A CA 1
ATOM 689 C C . PRO A 1 86 ? -6.174 0.514 12.623 1.00 88.88 86 PRO A C 1
ATOM 691 O O . PRO A 1 86 ? -5.050 0.986 12.796 1.00 88.88 86 PRO A O 1
ATOM 694 N N . LYS A 1 87 ? -7.211 0.849 13.406 1.00 87.75 87 LYS A N 1
ATOM 695 C CA . LYS A 1 87 ? -7.085 1.757 14.557 1.00 87.75 87 LYS A CA 1
ATOM 696 C C . LYS A 1 87 ? -6.353 1.099 15.722 1.00 87.75 87 LYS A C 1
ATOM 698 O O . LYS A 1 87 ? -5.667 1.786 16.470 1.00 87.75 87 LYS A O 1
ATOM 703 N N . ILE A 1 88 ? -6.504 -0.216 15.865 1.00 90.94 88 ILE A N 1
ATOM 704 C CA . ILE A 1 88 ? -5.896 -0.993 16.950 1.00 90.94 88 ILE A CA 1
ATOM 705 C C . ILE A 1 88 ? -4.541 -1.546 16.509 1.00 90.94 88 ILE A C 1
ATOM 707 O O . ILE A 1 88 ? -3.571 -1.524 17.263 1.00 90.94 88 ILE A O 1
ATOM 711 N N . TYR A 1 89 ? -4.469 -2.055 15.280 1.00 88.62 89 TYR A N 1
ATOM 712 C CA . TYR A 1 89 ? -3.348 -2.872 14.824 1.00 88.62 89 TYR A CA 1
ATOM 713 C C . TYR A 1 89 ? -2.486 -2.223 13.744 1.00 88.62 89 TYR A C 1
ATOM 715 O O . TYR A 1 89 ? -1.495 -2.823 13.317 1.00 88.62 89 TYR A O 1
ATOM 723 N N . GLY A 1 90 ? -2.850 -1.013 13.326 1.00 90.19 90 GLY A N 1
ATOM 724 C CA . GLY A 1 90 ? -2.179 -0.283 12.267 1.00 90.19 90 GLY A CA 1
ATOM 725 C C . GLY A 1 90 ? -2.547 -0.775 10.869 1.00 90.19 90 GLY A C 1
ATOM 726 O O . GLY A 1 90 ? -3.109 -1.856 10.662 1.00 90.19 90 GLY A O 1
ATOM 727 N N . TRP A 1 91 ? -2.199 0.062 9.901 1.00 94.94 91 TRP A N 1
ATOM 728 C CA . TRP A 1 91 ? -2.299 -0.244 8.481 1.00 94.94 91 TRP A CA 1
ATOM 729 C C . TRP A 1 91 ? -1.077 -1.031 8.002 1.00 94.94 91 TRP A C 1
ATOM 731 O O . TRP A 1 91 ? 0.005 -0.864 8.573 1.00 94.94 91 TRP A O 1
ATOM 741 N N . PRO A 1 92 ? -1.212 -1.825 6.927 1.00 95.81 92 PRO A N 1
ATOM 742 C CA . PRO A 1 92 ? -0.059 -2.320 6.196 1.00 95.81 92 PRO A CA 1
ATOM 743 C C . PRO A 1 92 ? 0.874 -1.158 5.803 1.00 95.81 92 PRO A C 1
ATOM 745 O O . PRO A 1 92 ? 0.385 -0.067 5.481 1.00 95.81 92 PRO A O 1
ATOM 748 N N . PRO A 1 93 ? 2.200 -1.359 5.839 1.00 95.69 93 PRO A N 1
ATOM 749 C CA . PRO A 1 93 ? 3.165 -0.337 5.465 1.00 95.69 93 PRO A CA 1
ATOM 750 C C . PRO A 1 93 ? 3.021 0.079 3.998 1.00 95.69 93 PRO A C 1
ATOM 752 O O . PRO A 1 93 ? 2.357 -0.597 3.200 1.00 95.69 93 PRO A O 1
ATOM 755 N N . LYS A 1 94 ? 3.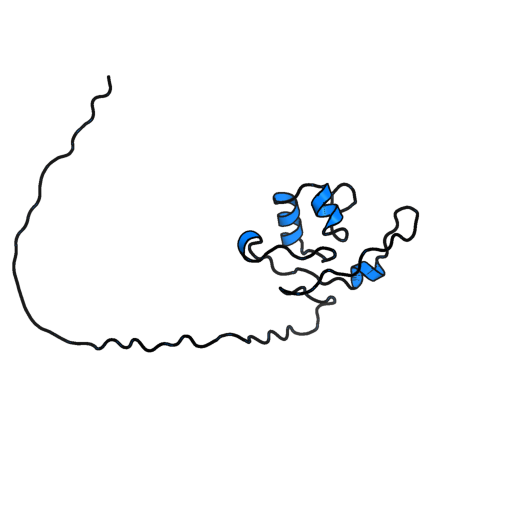693 1.174 3.627 1.00 95.81 94 LYS A N 1
ATOM 756 C CA . LYS A 1 94 ? 3.860 1.534 2.217 1.00 95.81 94 LYS A CA 1
ATOM 757 C C . LYS A 1 94 ? 4.531 0.381 1.454 1.00 95.81 94 LYS A C 1
ATOM 759 O O . LYS A 1 94 ? 5.257 -0.424 2.042 1.00 95.81 94 LYS A O 1
ATOM 764 N N . ASN A 1 95 ? 4.281 0.300 0.147 1.00 95.81 95 ASN A N 1
ATOM 765 C CA . ASN A 1 95 ? 4.873 -0.712 -0.731 1.00 95.81 95 ASN A CA 1
ATOM 766 C C . ASN A 1 95 ? 4.506 -2.146 -0.284 1.00 95.81 95 ASN A C 1
ATOM 768 O O . ASN A 1 95 ? 5.316 -3.068 -0.339 1.00 95.81 95 ASN A O 1
ATOM 772 N N . THR A 1 96 ? 3.271 -2.316 0.192 1.00 96.62 96 THR A N 1
ATOM 773 C CA . THR A 1 96 ? 2.634 -3.613 0.469 1.00 96.62 96 THR A CA 1
ATOM 774 C C . THR A 1 96 ? 1.511 -3.808 -0.542 1.00 96.62 96 THR A C 1
ATOM 776 O O . THR A 1 96 ? 0.857 -2.839 -0.915 1.00 96.62 96 THR A O 1
ATOM 779 N N . ARG A 1 97 ? 1.274 -5.039 -0.987 1.00 95.94 97 ARG A N 1
ATOM 780 C CA . ARG A 1 97 ? 0.114 -5.365 -1.827 1.00 95.94 97 ARG A CA 1
ATOM 781 C C . ARG A 1 97 ? -1.094 -5.660 -0.952 1.00 95.94 97 ARG A C 1
ATOM 783 O O . ARG A 1 97 ? -0.952 -6.349 0.060 1.00 95.94 97 ARG A O 1
ATOM 790 N N . LEU A 1 98 ? -2.267 -5.177 -1.318 1.00 96.12 98 LEU A N 1
ATOM 791 C CA . LEU A 1 98 ? -3.478 -5.331 -0.519 1.00 96.12 98 LEU A CA 1
ATOM 792 C C . LEU A 1 98 ? -4.367 -6.466 -1.048 1.00 96.12 98 LEU A C 1
ATOM 794 O O . LEU A 1 98 ? -4.411 -6.729 -2.245 1.00 96.12 98 LEU A O 1
ATOM 798 N N . SER A 1 99 ? -5.081 -7.152 -0.153 1.00 95.19 99 SER A N 1
ATOM 799 C CA . SER A 1 99 ? -6.257 -7.939 -0.547 1.00 95.19 99 SER A CA 1
ATOM 800 C C . SER A 1 99 ? -7.435 -7.021 -0.871 1.00 95.19 99 SER A C 1
ATOM 802 O O . SER A 1 99 ? -7.453 -5.861 -0.450 1.00 95.19 99 SER A O 1
ATOM 804 N N . ASP A 1 100 ? -8.456 -7.550 -1.544 1.00 94.69 100 ASP A N 1
ATOM 805 C CA . ASP A 1 100 ? -9.668 -6.801 -1.897 1.00 94.69 100 ASP A CA 1
ATOM 806 C C . ASP A 1 100 ? -10.311 -6.128 -0.674 1.00 94.69 100 ASP A C 1
ATOM 808 O O . ASP A 1 100 ? -10.701 -4.959 -0.721 1.00 94.69 100 ASP A O 1
ATOM 812 N N . GLU A 1 101 ? -10.372 -6.820 0.466 1.00 95.00 101 GLU A N 1
ATOM 813 C CA . GLU A 1 101 ? -10.946 -6.259 1.688 1.00 95.00 101 GLU A CA 1
ATOM 814 C C . GLU A 1 101 ? -10.094 -5.110 2.249 1.00 95.00 101 GLU A C 1
ATOM 816 O O . GLU A 1 101 ? -10.634 -4.106 2.722 1.00 95.00 101 GLU A O 1
ATOM 821 N N . TRP A 1 102 ? -8.764 -5.209 2.161 1.00 96.25 102 TRP A N 1
ATOM 822 C CA . TRP A 1 102 ? -7.869 -4.109 2.520 1.00 96.25 102 TRP A CA 1
ATOM 823 C C . TRP A 1 102 ? -7.984 -2.925 1.556 1.00 96.25 102 TRP A C 1
ATOM 825 O O . TRP A 1 102 ? -7.927 -1.782 2.012 1.00 96.25 102 TRP A O 1
ATOM 835 N N . VAL A 1 103 ? -8.184 -3.172 0.259 1.00 96.62 103 VAL A N 1
ATOM 836 C CA . VAL A 1 103 ? -8.420 -2.126 -0.750 1.00 96.62 103 VAL A CA 1
ATOM 837 C C . VAL A 1 103 ? -9.699 -1.353 -0.430 1.00 96.62 103 VAL A C 1
ATOM 839 O O . VAL A 1 103 ? -9.678 -0.121 -0.387 1.00 96.62 103 VAL A O 1
ATOM 842 N N . VAL A 1 104 ? -10.797 -2.052 -0.121 1.00 95.38 104 VAL A N 1
ATOM 843 C CA . VAL A 1 104 ? -12.058 -1.413 0.297 1.00 95.38 104 VAL A CA 1
ATOM 844 C C . VAL A 1 104 ? -11.842 -0.563 1.548 1.00 95.38 104 VAL A C 1
ATOM 846 O O . VAL A 1 104 ? -12.252 0.598 1.586 1.00 95.38 104 VAL A O 1
ATOM 849 N N . MET A 1 105 ? -11.139 -1.094 2.552 1.00 95.44 105 MET A N 1
ATOM 850 C CA . MET A 1 105 ? -10.789 -0.327 3.749 1.00 95.44 105 MET A CA 1
ATOM 851 C C . MET A 1 105 ? -9.954 0.912 3.392 1.00 95.44 105 MET A C 1
ATOM 853 O O . MET A 1 105 ? -10.247 2.009 3.864 1.00 95.44 105 MET A O 1
ATOM 857 N N . ALA A 1 106 ? -8.954 0.796 2.522 1.00 95.88 106 ALA A N 1
ATOM 858 C CA . ALA A 1 106 ? -8.145 1.938 2.111 1.00 95.88 106 ALA A CA 1
ATOM 859 C C . ALA A 1 106 ? -8.983 3.031 1.418 1.00 95.88 106 ALA A C 1
ATOM 861 O O . ALA A 1 106 ? -8.774 4.218 1.676 1.00 95.88 106 ALA A O 1
ATOM 862 N N . ILE A 1 107 ? -9.975 2.652 0.605 1.00 95.44 107 ILE A N 1
ATOM 863 C CA . ILE A 1 107 ? -10.909 3.593 -0.037 1.00 95.44 107 ILE A CA 1
ATOM 864 C C . ILE A 1 107 ? -11.759 4.342 0.995 1.00 95.44 107 ILE A C 1
ATOM 866 O O . ILE A 1 107 ? -11.991 5.540 0.830 1.00 95.44 107 ILE A O 1
ATOM 870 N N . LEU A 1 108 ? -12.212 3.656 2.048 1.00 93.88 108 LEU A N 1
ATOM 871 C CA . LEU A 1 108 ? -13.064 4.243 3.087 1.00 93.88 108 LEU A CA 1
ATOM 872 C C . LEU A 1 108 ? -12.312 5.210 4.010 1.00 93.88 108 LEU A C 1
ATOM 874 O O . LEU A 1 108 ? -12.899 6.182 4.483 1.00 93.88 108 LEU A O 1
ATOM 878 N N . TYR A 1 109 ? -11.034 4.941 4.289 1.00 94.50 109 TYR A N 1
ATOM 879 C CA . TYR A 1 109 ? -10.275 5.667 5.313 1.00 94.50 109 TYR A CA 1
ATOM 880 C C . TYR A 1 109 ? -9.245 6.661 4.764 1.00 94.50 109 TYR A C 1
ATOM 882 O O . TYR A 1 109 ? -8.824 7.547 5.510 1.00 94.50 109 TYR A O 1
ATOM 890 N N . PHE A 1 110 ? -8.838 6.553 3.495 1.00 95.12 110 PHE A N 1
ATOM 891 C CA . PHE A 1 110 ? -7.846 7.449 2.892 1.00 95.12 110 PHE A CA 1
ATOM 892 C C . PHE A 1 110 ? -8.386 8.189 1.672 1.00 95.12 110 PHE A C 1
ATOM 894 O O . PHE A 1 110 ? -9.166 7.669 0.871 1.00 95.12 110 PHE A O 1
ATOM 901 N N . ASN A 1 111 ? -7.884 9.412 1.486 1.00 95.69 111 ASN A N 1
ATOM 902 C CA . ASN A 1 111 ? -8.066 10.135 0.232 1.00 95.69 111 ASN A CA 1
ATOM 903 C C . ASN A 1 111 ? -7.292 9.452 -0.918 1.00 95.69 111 ASN A C 1
ATOM 905 O O . ASN A 1 111 ? -6.436 8.590 -0.707 1.00 95.69 111 ASN A O 1
ATOM 909 N N . THR A 1 112 ? -7.591 9.863 -2.150 1.00 95.12 112 THR A N 1
ATOM 910 C CA . THR A 1 112 ? -7.007 9.313 -3.385 1.00 95.12 112 THR A CA 1
ATOM 911 C C . THR A 1 112 ? -5.484 9.394 -3.432 1.00 95.12 112 THR A C 1
ATOM 913 O O . THR A 1 112 ? -4.826 8.429 -3.814 1.00 95.12 112 THR A O 1
ATOM 916 N N . LYS A 1 113 ? -4.909 10.527 -3.020 1.00 93.19 113 LYS A N 1
ATOM 917 C CA . LYS A 1 113 ? -3.462 10.761 -3.076 1.00 93.19 113 LYS A CA 1
ATOM 918 C C . LYS A 1 113 ? -2.703 9.868 -2.095 1.00 93.19 113 LYS A C 1
ATOM 920 O O . LYS A 1 113 ? -1.653 9.330 -2.442 1.00 93.19 113 LYS A O 1
ATOM 925 N N . ASP A 1 114 ? -3.228 9.703 -0.886 1.00 95.06 114 ASP A N 1
ATOM 926 C CA . ASP A 1 114 ? -2.566 8.930 0.162 1.00 95.06 114 ASP A CA 1
ATOM 927 C C . ASP A 1 114 ? -2.549 7.439 -0.166 1.00 95.06 114 ASP A C 1
ATOM 929 O O . ASP A 1 114 ? -1.511 6.795 0.001 1.00 95.06 114 ASP A O 1
ATOM 933 N N . ARG A 1 115 ? -3.655 6.896 -0.692 1.00 94.56 115 ARG A N 1
ATOM 934 C CA . ARG A 1 115 ? -3.706 5.483 -1.093 1.00 94.56 115 ARG A CA 1
ATOM 935 C C . ARG A 1 115 ? -2.841 5.187 -2.323 1.00 94.56 115 ARG A C 1
ATOM 937 O O . ARG A 1 115 ? -2.126 4.193 -2.300 1.00 94.56 115 ARG A O 1
ATOM 944 N N . ALA A 1 116 ? -2.785 6.096 -3.303 1.00 92.38 116 ALA A N 1
ATOM 945 C CA . ALA A 1 116 ? -1.872 5.992 -4.449 1.00 92.38 116 ALA A CA 1
ATOM 946 C C . ALA A 1 116 ? -0.388 6.011 -4.038 1.00 92.38 116 ALA A C 1
ATOM 948 O O . ALA A 1 116 ? 0.431 5.296 -4.606 1.00 92.38 116 ALA A O 1
ATOM 949 N N . ASN A 1 117 ? -0.024 6.821 -3.040 1.00 92.50 117 ASN A N 1
ATOM 950 C CA . ASN A 1 117 ? 1.358 6.902 -2.560 1.00 92.50 117 ASN A CA 1
ATOM 951 C C . ASN A 1 117 ? 1.745 5.701 -1.677 1.00 92.50 117 ASN A C 1
ATOM 953 O O . ASN A 1 117 ? 2.871 5.211 -1.746 1.00 92.50 117 ASN A O 1
ATOM 957 N N . ARG A 1 118 ? 0.824 5.226 -0.830 1.00 94.62 118 ARG A N 1
ATOM 958 C CA . ARG A 1 118 ? 1.086 4.108 0.090 1.00 94.62 118 ARG A CA 1
ATOM 959 C C . ARG A 1 118 ? 1.066 2.753 -0.610 1.00 94.62 118 ARG A C 1
ATOM 961 O O . ARG A 1 118 ? 1.962 1.945 -0.379 1.00 94.62 118 ARG A O 1
ATOM 968 N N . TRP A 1 119 ? 0.074 2.510 -1.460 1.00 95.19 119 TRP A N 1
ATOM 969 C CA . TRP A 1 119 ? -0.150 1.206 -2.088 1.00 95.19 119 TRP A CA 1
ATOM 970 C C . TRP A 1 119 ? -0.255 1.338 -3.611 1.00 95.19 119 TRP A C 1
ATOM 972 O O . TRP A 1 119 ? -1.291 1.037 -4.197 1.00 95.19 119 TRP A O 1
ATOM 982 N N . PRO A 1 120 ? 0.832 1.761 -4.282 1.00 92.81 120 PRO A N 1
ATOM 983 C CA . PRO A 1 120 ? 0.850 1.975 -5.734 1.00 92.81 120 PRO A CA 1
ATOM 984 C C . PRO A 1 120 ? 0.743 0.676 -6.556 1.00 92.81 120 PRO A C 1
ATOM 986 O O . PRO A 1 120 ? 0.719 0.725 -7.782 1.00 92.81 120 PRO A O 1
ATOM 989 N N . ALA A 1 121 ? 0.732 -0.493 -5.904 1.00 92.06 121 ALA A N 1
ATOM 990 C CA . ALA A 1 121 ? 0.432 -1.769 -6.550 1.00 92.06 121 ALA A CA 1
ATOM 991 C C . ALA A 1 121 ? -1.070 -1.960 -6.803 1.00 92.06 121 ALA A C 1
ATOM 993 O O . ALA A 1 121 ? -1.431 -2.653 -7.750 1.00 92.06 121 ALA A O 1
ATOM 994 N N . ASP A 1 122 ? -1.903 -1.350 -5.958 1.00 94.31 122 ASP A N 1
ATOM 995 C CA . ASP A 1 122 ? -3.356 -1.531 -5.932 1.00 94.31 122 ASP A CA 1
ATOM 996 C C . ASP A 1 122 ? -4.105 -0.243 -6.302 1.00 94.31 122 ASP A C 1
ATOM 998 O O . ASP A 1 122 ? -5.311 -0.276 -6.520 1.00 94.31 122 ASP A O 1
ATOM 1002 N N . PHE A 1 123 ? -3.400 0.894 -6.359 1.00 93.06 123 PHE A N 1
ATOM 1003 C CA . PHE A 1 123 ? -3.957 2.182 -6.750 1.00 93.06 123 PHE A CA 1
ATOM 1004 C C . PHE A 1 123 ? -3.093 2.885 -7.802 1.00 93.06 123 PHE A C 1
ATOM 1006 O O . PHE A 1 123 ? -1.890 3.082 -7.620 1.00 93.06 123 PHE A O 1
ATOM 1013 N N . GLU A 1 124 ? -3.728 3.349 -8.874 1.00 87.62 124 GLU A N 1
ATOM 1014 C CA . GLU A 1 124 ? -3.150 4.268 -9.849 1.00 87.62 124 GLU A CA 1
ATOM 1015 C C . GLU A 1 124 ? -2.799 5.630 -9.217 1.00 87.62 124 GLU A C 1
ATOM 1017 O O . GLU A 1 124 ? -3.258 5.988 -8.133 1.00 87.62 124 GLU A O 1
ATOM 1022 N N . LEU A 1 125 ? -2.049 6.471 -9.943 1.00 83.50 125 LEU A N 1
ATOM 1023 C CA . LEU A 1 125 ? -1.674 7.824 -9.494 1.00 83.50 125 LEU A CA 1
ATOM 1024 C C . LEU A 1 125 ? -2.873 8.735 -9.168 1.00 83.50 125 LEU A C 1
ATOM 1026 O O . LEU A 1 125 ? -2.733 9.688 -8.401 1.00 83.50 125 LEU A O 1
ATOM 1030 N N . ASN A 1 126 ? -4.041 8.466 -9.755 1.00 82.94 126 ASN A N 1
ATOM 1031 C CA . ASN A 1 126 ? -5.296 9.175 -9.480 1.00 82.94 126 ASN A CA 1
ATOM 1032 C C . ASN A 1 126 ? -6.046 8.614 -8.247 1.00 82.94 126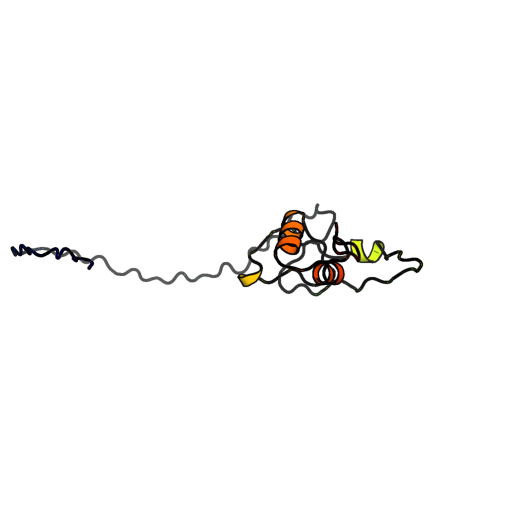 ASN A C 1
ATOM 1034 O O . ASN A 1 126 ? -7.060 9.183 -7.841 1.00 82.94 126 ASN A O 1
ATOM 1038 N N . GLY A 1 127 ? -5.552 7.529 -7.643 1.00 75.56 127 GLY A N 1
ATOM 1039 C CA . GLY A 1 127 ? -6.150 6.841 -6.503 1.00 75.56 127 GLY A CA 1
ATOM 1040 C C . GLY A 1 127 ? -7.288 5.878 -6.851 1.00 75.56 127 GLY A C 1
ATOM 1041 O O . GLY A 1 127 ? -8.024 5.496 -5.943 1.00 75.56 127 GLY A O 1
ATOM 1042 N N . ASN A 1 128 ? -7.482 5.513 -8.114 1.00 82.56 128 ASN A N 1
ATOM 1043 C CA . ASN A 1 128 ? -8.402 4.447 -8.526 1.00 82.56 128 ASN A CA 1
ATOM 1044 C C . ASN A 1 128 ? -7.682 3.096 -8.550 1.00 82.56 128 ASN A C 1
ATOM 1046 O O . ASN A 1 128 ? -6.458 3.079 -8.541 1.00 82.56 128 ASN A O 1
ATOM 1050 N N . ILE A 1 129 ? -8.444 2.000 -8.547 1.00 85.25 129 ILE A N 1
ATOM 1051 C CA . ILE A 1 129 ? -7.919 0.631 -8.682 1.00 85.25 129 ILE A CA 1
ATOM 1052 C C . ILE A 1 129 ? -7.600 0.353 -10.151 1.00 85.25 129 ILE A C 1
ATOM 1054 O O . ILE A 1 129 ? -8.472 0.695 -10.985 1.00 85.25 129 ILE A O 1
#

Foldseek 3Di:
DDDDDDDDDDDDDDDDDYDDDDDDDDPPDDPPDDPPDPPCPPPPPDQFAADDQPDDAFDDWDQPPPRDTDVVSLRHAHEHDDDDDCVVRNQDFASHHYDPVSLVVCVVPDDQCVCCRRHVVQAPNRNHD

Organism: NCBI:txid986946